Protein AF-A0A259LXJ2-F1 (afdb_monomer)

Solvent-accessible surface area (backbone atoms only — not comparable to full-atom values): 4698 Å² total; per-residue (Å²): 141,70,77,68,55,66,74,67,69,76,78,79,86,74,77,70,59,62,61,58,49,53,50,52,50,52,50,50,50,38,53,51,41,23,51,55,36,25,72,74,66,75,34,69,68,60,8,52,52,54,37,50,44,59,66,50,51,50,53,53,50,48,52,52,50,51,56,53,49,55,56,56,55,57,60,64,68,80,75,118

Structure (mmCIF, N/CA/C/O backbone):
data_AF-A0A259LXJ2-F1
#
_entry.id   AF-A0A259LXJ2-F1
#
loop_
_atom_site.group_PDB
_atom_site.id
_atom_site.type_symbol
_atom_site.label_atom_id
_atom_site.label_alt_id
_atom_site.label_comp_id
_atom_site.label_asym_id
_atom_site.label_entity_id
_atom_site.label_seq_id
_atom_site.pdbx_PDB_ins_code
_atom_site.Cartn_x
_atom_site.Cartn_y
_atom_site.Cartn_z
_atom_site.occupancy
_atom_site.B_iso_or_equiv
_atom_site.auth_seq_id
_atom_site.auth_comp_id
_atom_site.auth_asym_id
_atom_site.auth_atom_id
_atom_site.pdbx_PDB_model_num
ATOM 1 N N . MET A 1 1 ? 24.408 14.423 40.156 1.00 54.56 1 MET A N 1
ATOM 2 C CA . MET A 1 1 ? 23.344 15.127 39.396 1.00 54.56 1 MET A CA 1
ATOM 3 C C . MET A 1 1 ? 23.795 15.724 38.047 1.00 54.56 1 MET A C 1
ATOM 5 O O . MET A 1 1 ? 23.000 16.431 37.447 1.00 54.56 1 MET A O 1
ATOM 9 N N . SER A 1 2 ? 24.998 15.436 37.516 1.00 66.62 2 SER A N 1
ATOM 10 C CA . SER A 1 2 ? 25.489 16.107 36.285 1.00 66.62 2 SER A CA 1
ATOM 11 C C . SER A 1 2 ? 25.835 15.169 35.113 1.00 66.62 2 SER A C 1
ATOM 13 O O . SER A 1 2 ? 25.844 15.592 33.966 1.00 66.62 2 SER A O 1
ATOM 15 N N . THR A 1 3 ? 26.011 13.865 35.345 1.00 60.56 3 THR A N 1
ATOM 16 C CA . THR A 1 3 ? 26.304 12.891 34.272 1.00 60.56 3 THR A CA 1
ATOM 17 C C . THR A 1 3 ? 25.052 12.312 33.597 1.00 60.56 3 THR A C 1
ATOM 19 O O . THR A 1 3 ? 25.130 11.831 32.474 1.00 60.56 3 THR A O 1
ATOM 22 N N . LEU A 1 4 ? 23.875 12.433 34.225 1.00 59.16 4 LEU A N 1
ATOM 23 C CA . LEU A 1 4 ? 22.587 11.995 33.659 1.00 59.16 4 LEU A CA 1
ATOM 24 C C . LEU A 1 4 ? 21.944 13.020 32.703 1.00 59.16 4 LEU A C 1
ATOM 26 O O . LEU A 1 4 ? 21.098 12.648 31.895 1.00 59.16 4 LEU A O 1
ATOM 30 N N . LYS A 1 5 ? 22.352 14.299 32.739 1.00 57.09 5 LYS A N 1
ATOM 31 C CA . LYS A 1 5 ? 21.827 15.322 31.813 1.00 57.09 5 LYS A CA 1
ATOM 32 C C . LYS A 1 5 ? 22.458 15.274 30.417 1.00 57.09 5 LYS A C 1
ATOM 34 O O . LYS A 1 5 ? 21.829 15.742 29.475 1.00 57.09 5 LYS A O 1
ATOM 39 N N . LEU A 1 6 ? 23.634 14.660 30.267 1.00 60.00 6 LEU A N 1
ATOM 40 C CA . LEU A 1 6 ? 24.300 14.477 28.968 1.00 60.00 6 LEU A CA 1
ATOM 41 C C . LEU A 1 6 ? 23.639 13.393 28.106 1.00 60.00 6 LEU A C 1
ATOM 43 O O . LEU A 1 6 ? 23.657 13.491 26.885 1.00 60.00 6 LEU A O 1
ATOM 47 N N . PHE A 1 7 ? 22.991 12.408 28.734 1.00 60.81 7 PHE A N 1
ATOM 48 C CA . PHE A 1 7 ? 22.219 11.392 28.015 1.00 60.81 7 PHE A CA 1
ATOM 49 C C . PHE A 1 7 ? 20.832 11.907 27.599 1.00 60.81 7 PHE A C 1
ATOM 51 O O . PHE A 1 7 ? 20.307 11.530 26.558 1.00 60.81 7 PHE A O 1
ATOM 58 N N . VAL A 1 8 ? 20.255 12.822 28.386 1.00 64.88 8 VAL A N 1
ATOM 59 C CA . VAL A 1 8 ? 18.905 13.356 28.149 1.00 64.88 8 VAL A CA 1
ATOM 60 C C . VAL A 1 8 ? 18.868 14.522 27.152 1.00 64.88 8 VAL A C 1
ATOM 62 O O . VAL A 1 8 ? 17.824 14.767 26.558 1.00 64.88 8 VAL A O 1
ATOM 65 N N . HIS A 1 9 ? 19.980 15.237 26.931 1.00 57.81 9 HIS A N 1
ATOM 66 C CA . HIS A 1 9 ? 19.996 16.428 26.066 1.00 57.81 9 HIS A CA 1
ATOM 67 C C . HIS A 1 9 ? 20.505 16.191 24.631 1.00 57.81 9 HIS A C 1
ATOM 69 O O . HIS A 1 9 ? 20.643 17.144 23.872 1.00 57.81 9 HIS A O 1
ATOM 75 N N . ASN A 1 10 ? 20.736 14.939 24.220 1.00 56.94 10 ASN A N 1
ATOM 76 C CA . ASN A 1 10 ? 21.153 14.590 22.852 1.00 56.94 10 ASN A CA 1
ATOM 77 C C . ASN A 1 10 ? 19.986 14.050 22.001 1.00 56.94 10 ASN A C 1
ATOM 79 O O . ASN A 1 10 ? 20.141 13.089 21.249 1.00 56.94 10 ASN A O 1
ATOM 83 N N . HIS A 1 11 ? 18.788 14.615 22.155 1.00 58.09 11 HIS A N 1
ATOM 84 C CA . HIS A 1 11 ? 17.602 14.124 21.446 1.00 58.09 11 HIS A CA 1
ATOM 85 C C . HIS A 1 11 ? 16.731 15.229 20.849 1.00 58.09 11 HIS A C 1
ATOM 87 O O . HIS A 1 11 ? 15.508 15.143 20.845 1.00 58.09 11 HIS A O 1
ATOM 93 N N . SER A 1 12 ? 17.356 16.264 20.293 1.00 55.66 12 SER A N 1
ATOM 94 C CA . SER A 1 12 ? 16.642 17.221 19.456 1.00 55.66 12 SER A CA 1
ATOM 95 C C . SER A 1 12 ? 17.539 17.670 18.306 1.00 55.66 12 SER A C 1
ATOM 97 O O . SER A 1 12 ? 18.708 17.972 18.523 1.00 55.66 12 SER A O 1
ATOM 99 N N . ILE A 1 13 ? 16.971 17.717 17.098 1.00 56.03 13 ILE A N 1
ATOM 100 C CA . ILE A 1 13 ? 17.550 18.226 15.840 1.00 56.03 13 ILE A CA 1
ATOM 101 C C . ILE A 1 13 ? 18.388 17.224 15.003 1.00 56.03 13 ILE A C 1
ATOM 103 O O . ILE A 1 13 ? 19.472 17.532 14.514 1.00 56.03 13 ILE A O 1
ATOM 107 N N . ARG A 1 14 ? 17.857 16.021 14.730 1.00 58.50 14 ARG A N 1
ATOM 108 C CA . ARG A 1 14 ? 18.132 15.335 13.447 1.00 58.50 14 ARG A CA 1
ATOM 109 C C . ARG A 1 14 ? 17.007 15.748 12.503 1.00 58.50 14 ARG A C 1
ATOM 111 O O . ARG A 1 14 ? 15.894 15.286 12.713 1.00 58.50 14 ARG A O 1
ATOM 118 N N . GLY A 1 15 ? 17.281 16.621 11.527 1.00 60.59 15 GLY A N 1
ATOM 119 C CA . GLY A 1 15 ? 16.293 17.044 10.522 1.00 60.59 15 GLY A CA 1
ATOM 120 C C . GLY A 1 15 ? 15.527 15.838 9.981 1.00 60.59 15 GLY A C 1
ATOM 121 O O . GLY A 1 15 ? 16.134 14.796 9.756 1.00 60.59 15 GLY A O 1
ATOM 122 N N . ASP A 1 16 ? 14.203 15.934 9.891 1.00 62.12 16 ASP A N 1
ATOM 123 C CA . ASP A 1 16 ? 13.295 14.785 9.951 1.00 62.12 16 ASP A CA 1
ATOM 124 C C . ASP A 1 16 ? 13.399 13.840 8.739 1.00 62.12 16 ASP A C 1
ATOM 126 O O . ASP A 1 16 ? 12.528 13.771 7.872 1.00 62.12 16 ASP A O 1
ATOM 130 N N . HIS A 1 17 ? 14.441 13.002 8.718 1.00 65.88 17 HIS A N 1
ATOM 131 C CA . HIS A 1 17 ? 14.592 11.868 7.804 1.00 65.88 17 HIS A CA 1
ATOM 132 C C . HIS A 1 17 ? 13.396 10.902 7.883 1.00 65.88 17 HIS A C 1
ATOM 134 O O . HIS A 1 17 ? 13.291 9.998 7.064 1.00 65.88 17 HIS A O 1
ATOM 140 N N . SER A 1 18 ? 12.515 11.050 8.872 1.00 74.88 18 SER A N 1
ATOM 141 C CA . SER A 1 18 ? 11.308 10.253 9.072 1.00 74.88 18 SER A CA 1
ATOM 142 C C . SER A 1 18 ? 10.335 10.356 7.898 1.00 74.88 18 SER A C 1
ATOM 144 O O . SER A 1 18 ? 9.867 9.326 7.430 1.00 74.88 18 SER A O 1
ATOM 146 N N . LEU A 1 19 ? 10.083 11.554 7.357 1.00 80.81 19 LEU A N 1
ATOM 147 C CA . LEU A 1 19 ? 9.187 11.706 6.201 1.00 80.81 19 LEU A CA 1
ATOM 148 C C . LEU A 1 19 ? 9.790 11.086 4.938 1.00 80.81 19 LEU A C 1
ATOM 150 O O . LEU A 1 19 ? 9.108 10.361 4.220 1.00 80.81 19 LEU A O 1
ATOM 154 N N . LEU A 1 20 ? 11.088 11.301 4.711 1.00 84.12 20 LEU A N 1
ATOM 155 C CA . LEU A 1 20 ? 11.834 10.669 3.618 1.00 84.12 20 LEU A CA 1
ATOM 156 C C . LEU A 1 20 ? 11.857 9.140 3.747 1.00 84.12 20 LEU A C 1
ATOM 158 O O . LEU A 1 20 ? 11.719 8.444 2.744 1.00 84.12 20 LEU A O 1
ATOM 162 N N . LYS A 1 21 ? 11.983 8.609 4.970 1.00 80.88 21 LYS A N 1
ATOM 163 C CA . LYS A 1 21 ? 11.896 7.170 5.261 1.00 80.88 21 LYS A CA 1
ATOM 164 C C . LYS A 1 21 ? 10.506 6.613 4.970 1.00 80.88 21 LYS A C 1
ATOM 166 O O . LYS A 1 21 ? 10.398 5.569 4.338 1.00 80.88 21 LYS A O 1
ATOM 171 N N . THR A 1 22 ? 9.452 7.309 5.384 1.00 86.19 22 THR A N 1
ATOM 172 C CA . THR A 1 22 ? 8.073 6.902 5.088 1.00 86.19 22 THR A CA 1
ATOM 173 C C . THR A 1 22 ? 7.803 6.935 3.585 1.00 86.19 22 THR A C 1
ATOM 175 O O . THR A 1 22 ? 7.232 5.993 3.042 1.00 86.19 22 THR A O 1
ATOM 178 N N . LEU A 1 23 ? 8.271 7.975 2.890 1.00 88.19 23 LEU A N 1
ATOM 179 C CA . LEU A 1 23 ? 8.091 8.118 1.448 1.00 88.19 23 LEU A CA 1
ATOM 180 C C . LEU A 1 23 ? 8.859 7.048 0.663 1.00 88.19 23 LEU A C 1
ATOM 182 O O . LEU A 1 23 ? 8.285 6.414 -0.218 1.00 88.19 23 LEU A O 1
ATOM 186 N N . THR A 1 24 ? 10.134 6.808 0.989 1.00 87.56 24 THR A N 1
ATOM 187 C CA . THR A 1 24 ? 10.934 5.776 0.304 1.00 87.56 24 THR A CA 1
ATOM 188 C C . THR A 1 24 ? 10.392 4.370 0.572 1.00 87.56 24 THR A C 1
ATOM 190 O O . THR A 1 24 ? 10.372 3.532 -0.330 1.00 87.56 24 THR A O 1
ATOM 193 N N . PHE A 1 25 ? 9.862 4.122 1.774 1.00 88.12 25 PHE A N 1
ATOM 194 C CA . PHE A 1 25 ? 9.183 2.872 2.105 1.00 88.12 25 PHE A CA 1
ATOM 195 C C . PHE A 1 25 ? 7.924 2.668 1.248 1.00 88.12 25 PHE A C 1
ATOM 197 O O . PHE A 1 25 ? 7.776 1.617 0.625 1.00 88.12 25 PHE A O 1
ATOM 204 N N . ALA A 1 26 ? 7.065 3.688 1.141 1.00 87.44 26 ALA A N 1
ATOM 205 C CA . ALA A 1 26 ? 5.863 3.636 0.308 1.00 87.44 26 ALA A CA 1
ATOM 206 C C . ALA A 1 26 ? 6.193 3.435 -1.183 1.00 87.44 26 ALA A C 1
ATOM 208 O O . ALA A 1 26 ? 5.590 2.589 -1.841 1.00 87.44 26 ALA A O 1
ATOM 209 N N . MET A 1 27 ? 7.191 4.159 -1.699 1.00 90.38 27 MET A N 1
ATOM 210 C CA . MET A 1 27 ? 7.660 4.034 -3.085 1.00 90.38 27 MET A CA 1
ATOM 211 C C . MET A 1 27 ? 8.196 2.632 -3.384 1.00 90.38 27 MET A C 1
ATOM 213 O O . MET A 1 27 ? 7.854 2.049 -4.409 1.00 90.38 27 MET A O 1
ATOM 217 N N . THR A 1 28 ? 9.003 2.071 -2.479 1.00 90.25 28 THR A N 1
ATOM 218 C CA . THR A 1 28 ? 9.565 0.724 -2.644 1.00 90.25 28 THR A CA 1
ATOM 219 C C . THR A 1 28 ? 8.463 -0.335 -2.647 1.00 90.25 28 THR A C 1
ATOM 221 O O . THR A 1 28 ? 8.469 -1.210 -3.509 1.00 90.25 28 THR A O 1
ATOM 224 N N . HIS A 1 29 ? 7.489 -0.241 -1.734 1.00 88.31 29 HIS A N 1
ATOM 225 C CA . HIS A 1 29 ? 6.348 -1.160 -1.699 1.00 88.31 29 HIS A CA 1
ATOM 226 C C . HIS A 1 29 ? 5.528 -1.091 -2.992 1.00 88.31 29 HIS A C 1
ATOM 228 O O . HIS A 1 29 ? 5.290 -2.124 -3.615 1.00 88.31 29 HIS A O 1
ATOM 234 N N . PHE A 1 30 ? 5.170 0.119 -3.438 1.00 88.75 30 PHE A N 1
ATOM 235 C CA . PHE A 1 30 ? 4.433 0.310 -4.687 1.00 88.75 30 PHE A CA 1
ATOM 236 C C . PHE A 1 30 ? 5.194 -0.264 -5.884 1.00 88.75 30 PHE A C 1
ATOM 238 O O . PHE A 1 30 ? 4.616 -0.988 -6.687 1.00 88.75 30 PHE A O 1
ATOM 245 N N . PHE A 1 31 ? 6.500 -0.000 -5.981 1.00 91.62 31 PHE A N 1
ATOM 246 C CA . PHE A 1 31 ? 7.328 -0.487 -7.080 1.00 91.62 31 PHE A CA 1
ATOM 247 C C . PHE A 1 31 ? 7.409 -2.017 -7.123 1.00 91.62 31 PHE A C 1
ATOM 249 O O . PHE A 1 31 ? 7.264 -2.607 -8.193 1.00 91.62 31 PHE A O 1
ATOM 256 N N . VAL A 1 32 ? 7.607 -2.672 -5.974 1.00 91.12 32 VAL A N 1
ATOM 257 C CA . VAL A 1 32 ? 7.659 -4.140 -5.891 1.00 91.12 32 VAL A CA 1
ATOM 258 C C . VAL A 1 32 ? 6.296 -4.750 -6.213 1.00 91.12 32 VAL A C 1
ATOM 260 O O . VAL A 1 32 ? 6.225 -5.640 -7.059 1.00 91.12 32 VAL A O 1
ATOM 263 N N . ALA A 1 33 ? 5.217 -4.252 -5.602 1.00 89.19 33 ALA A N 1
ATOM 264 C CA . ALA A 1 33 ? 3.864 -4.754 -5.835 1.00 89.19 33 ALA A CA 1
ATOM 265 C C . ALA A 1 33 ? 3.438 -4.580 -7.301 1.00 89.19 33 ALA A C 1
ATOM 267 O O . ALA A 1 33 ? 2.950 -5.527 -7.916 1.00 89.19 33 ALA A O 1
ATOM 268 N N . PHE A 1 34 ? 3.708 -3.409 -7.888 1.00 88.62 34 PHE A N 1
ATOM 269 C CA . PHE A 1 34 ? 3.472 -3.145 -9.304 1.00 88.62 34 PHE A CA 1
ATOM 270 C C . PHE A 1 34 ? 4.293 -4.076 -10.195 1.00 88.62 34 PHE A C 1
ATOM 272 O O . PHE A 1 34 ? 3.741 -4.668 -11.114 1.00 88.62 34 PHE A O 1
ATOM 279 N N . SER A 1 35 ? 5.592 -4.240 -9.923 1.00 89.25 35 SER A N 1
ATOM 280 C CA . SER A 1 35 ? 6.471 -5.084 -10.742 1.00 89.25 35 SER A CA 1
ATOM 281 C C . SER A 1 35 ? 6.025 -6.543 -10.724 1.00 89.25 35 SER A C 1
ATOM 283 O O . SER A 1 35 ? 5.930 -7.166 -11.776 1.00 89.25 35 SER A O 1
ATOM 285 N N . VAL A 1 36 ? 5.702 -7.086 -9.546 1.00 90.50 36 VAL A N 1
ATOM 286 C CA . VAL A 1 36 ? 5.194 -8.459 -9.409 1.00 90.50 36 VAL A CA 1
ATOM 287 C C . VAL A 1 36 ? 3.856 -8.608 -10.126 1.00 90.50 36 VAL A C 1
ATOM 289 O O . VAL A 1 36 ? 3.684 -9.542 -10.905 1.00 90.50 36 VAL A O 1
ATOM 292 N N . ALA A 1 37 ? 2.922 -7.680 -9.918 1.00 89.12 37 ALA A N 1
ATOM 293 C CA . ALA A 1 37 ? 1.618 -7.747 -10.560 1.00 89.12 37 ALA A CA 1
ATOM 294 C C . ALA A 1 37 ? 1.735 -7.617 -12.088 1.00 89.12 37 ALA A C 1
ATOM 296 O O . ALA A 1 37 ? 1.175 -8.440 -12.806 1.00 89.12 37 ALA A O 1
ATOM 297 N N . TYR A 1 38 ? 2.528 -6.671 -12.595 1.00 88.44 38 TYR A N 1
ATOM 298 C CA . TYR A 1 38 ? 2.792 -6.501 -14.024 1.00 88.44 38 TYR A CA 1
ATOM 299 C C . TYR A 1 38 ? 3.442 -7.743 -14.642 1.00 88.44 38 TYR A C 1
ATOM 301 O O . TYR A 1 38 ? 3.022 -8.167 -15.712 1.00 88.44 38 TYR A O 1
ATOM 309 N N . LEU A 1 39 ? 4.403 -8.380 -13.965 1.00 90.12 39 LEU A N 1
ATOM 310 C CA . LEU A 1 39 ? 4.996 -9.634 -14.442 1.00 90.12 39 LEU A CA 1
ATOM 311 C C . LEU A 1 39 ? 3.971 -10.773 -14.538 1.00 90.12 39 LEU A C 1
ATOM 313 O O . LEU A 1 39 ? 4.079 -11.610 -15.430 1.00 90.12 3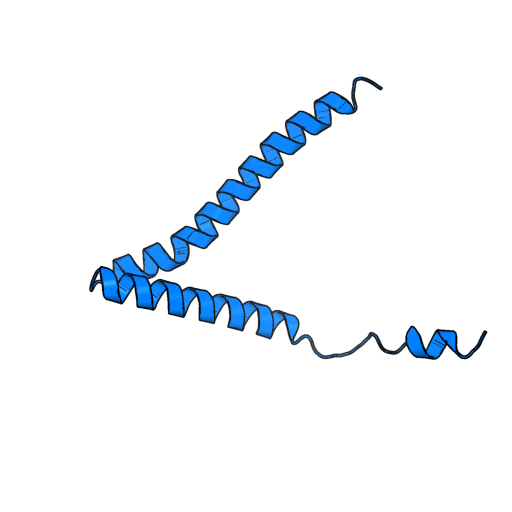9 LEU A O 1
ATOM 317 N N . LEU A 1 40 ? 2.985 -10.808 -13.640 1.00 88.25 40 LEU A N 1
ATOM 318 C CA . LEU A 1 40 ? 1.949 -11.844 -13.624 1.00 88.25 40 LEU A CA 1
ATOM 319 C C . LEU A 1 40 ? 0.791 -11.566 -14.591 1.00 88.25 40 LEU A C 1
ATOM 321 O O . LEU A 1 40 ? 0.238 -12.507 -15.152 1.00 88.25 40 LEU A O 1
ATOM 325 N N . THR A 1 41 ? 0.404 -10.299 -14.775 1.00 86.88 41 THR A N 1
ATOM 326 C CA . THR A 1 41 ? -0.757 -9.923 -15.607 1.00 86.88 41 THR A CA 1
ATOM 327 C C . THR A 1 41 ? -0.398 -9.413 -16.997 1.00 86.88 41 THR A C 1
ATOM 329 O O . THR A 1 41 ? -1.231 -9.489 -17.894 1.00 86.88 41 THR A O 1
ATOM 332 N N . GLY A 1 42 ? 0.804 -8.870 -17.192 1.00 85.88 42 GLY A N 1
ATOM 333 C CA . GLY A 1 42 ? 1.203 -8.180 -18.422 1.00 85.88 42 GLY A CA 1
ATOM 334 C C . GLY A 1 42 ? 0.495 -6.838 -18.654 1.00 85.88 42 GLY A C 1
ATOM 335 O O . GLY A 1 42 ? 0.717 -6.212 -19.687 1.00 85.88 42 GLY A O 1
ATOM 336 N N . ASP A 1 43 ? -0.344 -6.386 -17.714 1.00 83.56 43 ASP A N 1
ATOM 337 C CA . ASP A 1 43 ? -1.148 -5.167 -17.823 1.00 83.56 43 ASP A CA 1
ATOM 338 C C . ASP A 1 43 ? -0.769 -4.160 -16.726 1.00 83.56 43 ASP A C 1
ATOM 340 O O . ASP A 1 43 ? -0.849 -4.433 -15.524 1.00 83.56 43 ASP A O 1
ATOM 344 N N . VAL A 1 44 ? -0.365 -2.965 -17.160 1.00 84.88 44 VAL A N 1
ATOM 345 C CA . VAL A 1 44 ? 0.019 -1.838 -16.299 1.00 84.88 44 VAL A CA 1
ATOM 346 C C . VAL A 1 44 ? -1.161 -1.343 -15.459 1.00 84.88 44 VAL A C 1
ATOM 348 O O . VAL A 1 44 ? -0.976 -0.954 -14.303 1.00 84.88 44 VAL A O 1
ATOM 351 N N . LEU A 1 45 ? -2.379 -1.361 -16.004 1.00 85.12 45 LEU A N 1
ATOM 352 C CA . LEU A 1 45 ? -3.568 -0.871 -15.315 1.00 85.12 45 LEU A CA 1
ATOM 353 C C . LEU A 1 45 ? -3.911 -1.778 -14.130 1.00 85.12 45 LEU A C 1
ATOM 355 O O . LEU A 1 45 ? -4.085 -1.301 -13.007 1.00 85.12 45 LEU A O 1
ATOM 359 N N . ILE A 1 46 ? -3.936 -3.090 -14.371 1.00 85.31 46 ILE A N 1
ATOM 360 C CA . ILE A 1 46 ? -4.226 -4.086 -13.336 1.00 85.31 46 ILE A CA 1
ATOM 361 C C . ILE A 1 46 ? -3.106 -4.107 -12.290 1.00 85.31 46 ILE A C 1
ATOM 363 O O . ILE A 1 46 ? -3.394 -4.114 -11.092 1.00 85.31 46 ILE A O 1
ATOM 367 N N . GLY A 1 47 ? -1.841 -4.021 -12.714 1.00 85.44 47 GLY A N 1
ATOM 368 C CA . GLY A 1 47 ? -0.706 -3.974 -11.792 1.00 85.44 47 GLY A CA 1
ATOM 369 C C . GLY A 1 47 ? -0.747 -2.780 -10.835 1.00 85.44 47 GLY A C 1
ATOM 370 O O . GLY A 1 47 ? -0.491 -2.929 -9.640 1.00 85.44 47 GLY A O 1
ATOM 371 N N . SER A 1 48 ? -1.145 -1.607 -11.334 1.00 84.88 48 SER A N 1
ATOM 372 C CA . SER A 1 48 ? -1.279 -0.389 -10.522 1.00 84.88 48 SER A CA 1
ATOM 373 C C . SER A 1 48 ? -2.438 -0.482 -9.525 1.00 84.88 48 SER A C 1
ATOM 375 O O . SER A 1 48 ? -2.293 -0.096 -8.366 1.00 84.88 48 SER A O 1
ATOM 377 N N . LEU A 1 49 ? -3.577 -1.034 -9.959 1.00 87.50 49 LEU A N 1
ATOM 378 C CA . LEU A 1 49 ? -4.738 -1.287 -9.102 1.00 87.50 49 LEU A CA 1
ATOM 379 C C . LEU A 1 49 ? -4.388 -2.239 -7.954 1.00 87.50 49 LEU A C 1
ATOM 381 O O . LEU A 1 49 ? -4.673 -1.936 -6.797 1.00 87.50 49 LEU A O 1
ATOM 385 N N . ILE A 1 50 ? -3.723 -3.357 -8.25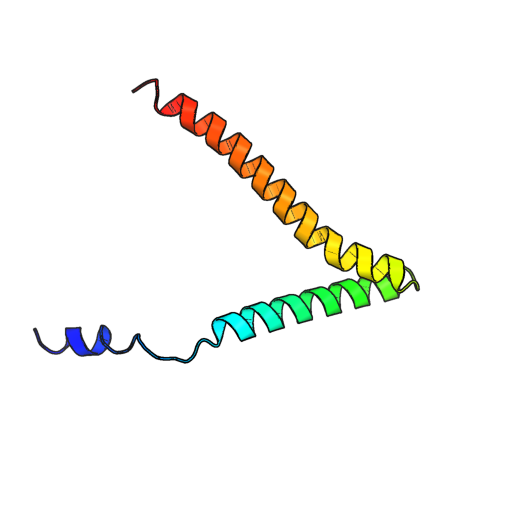6 1.00 87.00 50 ILE A N 1
ATOM 386 C CA . ILE A 1 50 ? -3.314 -4.345 -7.249 1.00 87.00 50 ILE A CA 1
ATOM 387 C C . ILE A 1 50 ? -2.342 -3.726 -6.237 1.00 87.00 50 ILE A C 1
ATOM 389 O O . ILE A 1 50 ? -2.527 -3.909 -5.034 1.00 87.00 50 ILE A O 1
ATOM 393 N N . ALA A 1 51 ? -1.367 -2.935 -6.696 1.00 86.50 51 ALA A N 1
ATOM 394 C CA . ALA A 1 51 ? -0.394 -2.275 -5.824 1.00 86.50 51 ALA A CA 1
ATOM 395 C C . ALA A 1 51 ? -1.029 -1.309 -4.800 1.00 86.50 51 ALA A C 1
ATOM 397 O O . ALA A 1 51 ? -0.443 -1.052 -3.751 1.00 86.50 51 ALA A O 1
ATOM 398 N N . MET A 1 52 ? -2.227 -0.780 -5.072 1.00 84.94 52 MET A N 1
ATOM 399 C CA . MET A 1 52 ? -2.971 0.079 -4.139 1.00 84.94 52 MET A CA 1
ATOM 400 C C . MET A 1 52 ? -3.981 -0.684 -3.272 1.00 84.94 52 MET A C 1
ATOM 402 O O . MET A 1 52 ? -4.374 -0.202 -2.208 1.00 84.94 52 MET A O 1
ATOM 406 N N . VAL A 1 53 ? -4.419 -1.863 -3.713 1.00 86.06 53 VAL A N 1
ATOM 407 C CA . VAL A 1 53 ? -5.468 -2.646 -3.050 1.00 86.06 53 VAL A CA 1
ATOM 408 C C . VAL A 1 53 ? -5.017 -3.169 -1.688 1.00 86.06 53 VAL A C 1
ATOM 410 O O . VAL A 1 53 ? -5.775 -3.058 -0.726 1.00 86.06 53 VAL A O 1
ATOM 413 N N . GLU A 1 54 ? -3.795 -3.691 -1.573 1.00 81.69 54 GLU A N 1
ATOM 414 C CA . GLU A 1 54 ? -3.274 -4.238 -0.312 1.00 81.69 54 GLU A CA 1
ATOM 415 C C . GLU A 1 54 ? -3.289 -3.208 0.841 1.00 81.69 54 GLU A C 1
ATOM 417 O O . GLU A 1 54 ? -3.941 -3.470 1.861 1.00 81.69 54 GLU A O 1
ATOM 422 N N . PRO A 1 55 ? -2.682 -2.007 0.709 1.00 83.44 55 PRO A N 1
ATOM 423 C CA . PRO A 1 55 ? -2.724 -1.004 1.774 1.00 83.44 55 PRO A CA 1
ATOM 424 C C . PRO A 1 55 ? -4.135 -0.447 2.033 1.00 83.44 55 PRO A C 1
ATOM 426 O O . PRO A 1 55 ? -4.462 -0.108 3.177 1.00 83.44 55 PRO A O 1
ATOM 429 N N . ALA A 1 56 ? -5.001 -0.388 1.014 1.00 85.38 56 ALA A N 1
ATOM 430 C CA . ALA A 1 56 ? -6.386 0.055 1.175 1.00 85.38 56 ALA A CA 1
ATOM 431 C C . ALA A 1 56 ? -7.209 -0.943 2.002 1.00 85.38 56 ALA A C 1
ATOM 433 O O . ALA A 1 56 ? -7.860 -0.554 2.975 1.00 85.38 56 ALA A O 1
ATOM 434 N N . ILE A 1 57 ? -7.134 -2.235 1.667 1.00 88.62 57 ILE A N 1
ATOM 435 C CA . ILE A 1 57 ? -7.813 -3.295 2.418 1.00 88.62 57 ILE A CA 1
ATOM 436 C C . ILE A 1 57 ? 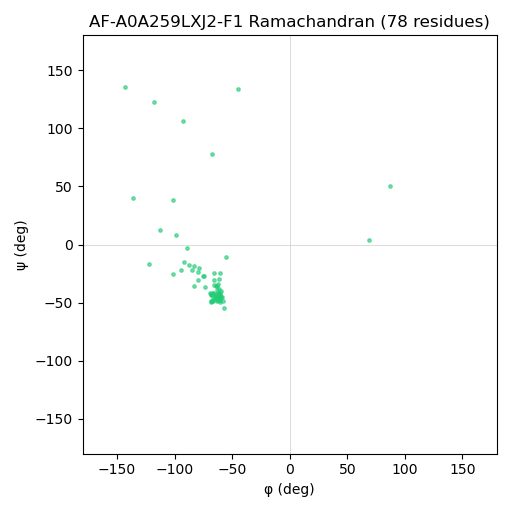-7.279 -3.350 3.846 1.00 88.62 57 ILE A C 1
ATOM 438 O O . ILE A 1 57 ? -8.078 -3.456 4.772 1.00 88.62 57 ILE A O 1
ATOM 442 N N . ASN A 1 58 ? -5.965 -3.220 4.047 1.00 88.44 58 ASN A N 1
ATOM 443 C CA . ASN A 1 58 ? -5.379 -3.234 5.385 1.00 88.44 58 ASN A CA 1
ATOM 444 C C . ASN A 1 58 ? -5.915 -2.082 6.255 1.00 88.44 58 ASN A C 1
ATOM 446 O O . ASN A 1 58 ? -6.328 -2.298 7.393 1.00 88.44 58 ASN A O 1
ATOM 450 N N . THR A 1 59 ? -6.019 -0.872 5.695 1.00 87.69 59 THR A N 1
ATOM 451 C CA . THR A 1 59 ? -6.612 0.283 6.392 1.00 87.69 59 THR A CA 1
ATOM 452 C C . THR A 1 59 ? -8.079 0.041 6.756 1.00 87.69 59 THR A C 1
ATOM 454 O O . THR A 1 59 ? -8.498 0.300 7.886 1.00 87.69 59 THR A O 1
ATOM 457 N N . VAL A 1 60 ? -8.870 -0.492 5.819 1.00 89.50 60 VAL A N 1
ATOM 458 C CA . VAL A 1 60 ? -10.292 -0.795 6.043 1.00 89.50 60 VAL A CA 1
ATOM 459 C C . VAL A 1 60 ? -10.458 -1.892 7.096 1.00 89.50 60 VAL A C 1
ATOM 461 O O . VAL A 1 60 ? -11.261 -1.746 8.019 1.00 89.50 60 VAL A O 1
ATOM 464 N N . ALA A 1 61 ? -9.678 -2.967 7.001 1.00 91.06 61 ALA A N 1
ATOM 465 C CA . ALA A 1 61 ? -9.687 -4.064 7.957 1.00 91.06 61 ALA A CA 1
ATOM 466 C C . ALA A 1 61 ? -9.317 -3.575 9.361 1.00 91.06 61 ALA A C 1
ATOM 468 O O . ALA A 1 61 ? -10.011 -3.909 10.321 1.00 91.06 61 ALA A O 1
ATOM 469 N N . TYR A 1 62 ? -8.290 -2.727 9.475 1.00 89.25 62 TYR A N 1
ATOM 470 C CA . TYR A 1 62 ? -7.887 -2.135 10.746 1.00 89.25 62 TYR A CA 1
ATOM 471 C C . TYR A 1 62 ? -8.996 -1.266 11.350 1.00 89.25 62 TYR A C 1
ATOM 473 O O . TYR A 1 62 ? -9.314 -1.411 12.529 1.00 89.25 62 TYR A O 1
ATOM 481 N N . PHE A 1 63 ? -9.665 -0.442 10.540 1.00 89.88 63 PHE A N 1
ATOM 482 C CA . PHE A 1 63 ? -10.793 0.372 10.995 1.00 89.88 63 PHE A CA 1
ATOM 483 C C . PHE A 1 63 ? -11.947 -0.478 11.548 1.00 89.88 63 PHE A C 1
ATOM 485 O O . PHE A 1 63 ? -12.501 -0.183 12.612 1.00 89.88 63 PHE A O 1
ATOM 492 N N . PHE A 1 64 ? -12.320 -1.559 10.855 1.00 90.88 64 PHE A N 1
ATOM 493 C CA . PHE A 1 64 ? -13.341 -2.477 11.361 1.00 90.88 64 PHE A CA 1
ATOM 494 C C . PHE A 1 64 ? -12.875 -3.218 12.616 1.00 90.88 64 PHE A C 1
ATOM 496 O O . PHE A 1 64 ? -13.652 -3.327 13.565 1.00 90.88 64 PHE A O 1
ATOM 503 N N . HIS A 1 65 ? -11.624 -3.679 12.651 1.00 89.50 65 HIS A N 1
ATOM 504 C CA . HIS A 1 65 ? -11.034 -4.343 13.811 1.00 89.50 65 HIS A CA 1
ATOM 505 C C . HIS A 1 65 ? -11.085 -3.443 15.053 1.00 89.50 65 HIS A C 1
ATOM 507 O O . HIS A 1 65 ? -11.595 -3.853 16.096 1.00 89.50 65 HIS A O 1
ATOM 513 N N . GLU A 1 66 ? -10.662 -2.184 14.927 1.00 87.62 66 GLU A N 1
ATOM 514 C CA . GLU A 1 66 ? -10.714 -1.195 16.003 1.00 87.62 66 GLU A CA 1
ATOM 515 C C . GLU A 1 66 ? -12.154 -0.915 16.447 1.00 87.62 66 GLU A C 1
ATOM 517 O O . GLU A 1 66 ? -12.459 -0.922 17.640 1.00 87.62 66 GLU A O 1
ATOM 522 N N . LYS A 1 67 ? -13.085 -0.752 15.502 1.00 84.31 67 LYS A N 1
ATOM 523 C CA . LYS A 1 67 ? -14.502 -0.511 15.804 1.00 84.31 67 LYS A CA 1
ATOM 524 C C . LYS A 1 67 ? -15.155 -1.678 16.543 1.00 84.31 67 LYS A C 1
ATOM 526 O O . LYS A 1 67 ? -15.987 -1.455 17.426 1.00 84.31 67 LYS A O 1
ATOM 531 N N . ILE A 1 68 ? -14.816 -2.912 16.177 1.00 87.75 68 ILE A N 1
ATOM 532 C CA . ILE A 1 68 ? -15.301 -4.123 16.844 1.00 87.75 68 ILE A CA 1
ATOM 533 C C . ILE A 1 68 ? -14.705 -4.196 18.251 1.00 87.75 68 ILE A C 1
ATOM 535 O 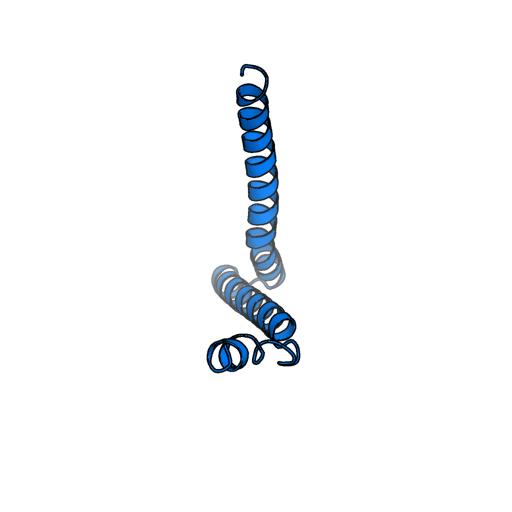O . ILE A 1 68 ? -15.451 -4.312 19.224 1.00 87.75 68 ILE A O 1
ATOM 539 N N . TRP A 1 69 ? -13.391 -4.031 18.383 1.00 84.81 69 TRP A N 1
ATOM 540 C CA . TRP A 1 69 ? -12.691 -4.085 19.665 1.00 84.81 69 TRP A CA 1
ATOM 541 C C . TRP A 1 69 ? -13.164 -2.996 20.640 1.00 84.81 69 TRP A C 1
ATOM 543 O O . TRP A 1 69 ? -13.465 -3.284 21.797 1.00 84.81 69 TRP A O 1
ATOM 553 N N . ALA A 1 70 ? -13.368 -1.766 20.163 1.00 80.25 70 ALA A N 1
ATOM 554 C CA . ALA A 1 70 ? -13.910 -0.662 20.954 1.00 80.25 70 ALA A CA 1
ATOM 555 C C . ALA A 1 70 ? -15.329 -0.940 21.485 1.00 80.25 70 ALA A C 1
ATOM 557 O O . ALA A 1 70 ? -15.711 -0.434 22.543 1.00 80.25 70 ALA A O 1
ATOM 558 N N . ARG A 1 71 ? -16.138 -1.740 20.776 1.00 75.50 71 ARG A N 1
ATOM 559 C CA . ARG A 1 71 ? -17.460 -2.176 21.260 1.00 75.50 71 ARG A CA 1
ATOM 560 C C . ARG A 1 71 ? -17.351 -3.232 22.355 1.00 75.50 71 ARG A C 1
ATOM 562 O O . ARG A 1 71 ? -18.156 -3.200 23.281 1.00 75.50 71 ARG A O 1
ATOM 569 N N . TYR A 1 72 ? -16.374 -4.132 22.269 1.00 74.50 72 TYR A N 1
ATOM 570 C CA . TYR A 1 72 ? -16.108 -5.106 23.329 1.00 74.50 72 TYR A CA 1
ATOM 571 C C . TYR A 1 72 ? -15.557 -4.432 24.592 1.00 74.50 72 TYR A C 1
ATOM 573 O O . TYR A 1 72 ? -16.071 -4.692 25.677 1.00 74.50 72 TYR A O 1
ATO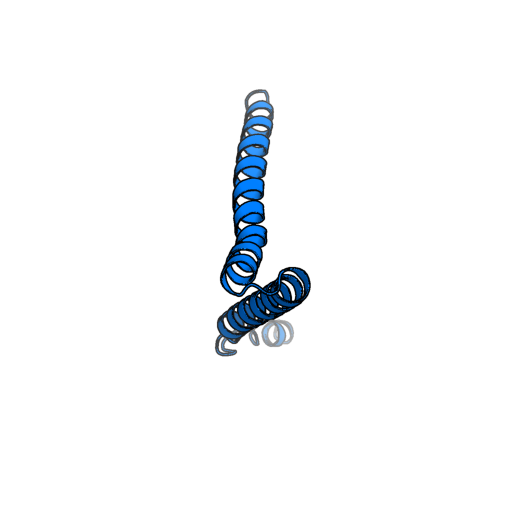M 581 N N . GLN A 1 73 ? -14.624 -3.483 24.460 1.00 70.75 73 GLN A N 1
ATOM 582 C CA . GLN A 1 73 ? -14.069 -2.741 25.602 1.00 70.75 73 GLN A CA 1
ATOM 583 C C . GLN A 1 73 ? -15.107 -1.895 26.356 1.00 70.75 73 GLN A C 1
ATOM 585 O O . GLN A 1 73 ? -15.053 -1.792 27.581 1.00 70.75 73 GLN A O 1
ATOM 590 N N . ARG A 1 74 ? -16.091 -1.310 25.657 1.00 61.75 74 ARG A N 1
ATOM 591 C CA . ARG A 1 74 ? -17.171 -0.548 26.314 1.00 61.75 74 ARG A CA 1
ATOM 592 C C . ARG A 1 74 ? -18.084 -1.406 27.187 1.00 61.75 74 ARG A C 1
ATOM 594 O O . ARG A 1 74 ? -18.702 -0.877 28.102 1.00 61.75 74 ARG A O 1
ATOM 601 N N . LYS A 1 75 ? -18.191 -2.712 26.924 1.00 58.03 75 LYS A N 1
ATOM 602 C CA . LYS A 1 75 ? -18.993 -3.616 27.764 1.00 58.03 75 LYS A CA 1
ATOM 603 C C . LYS A 1 75 ? -18.297 -3.953 29.083 1.00 58.03 75 LYS A C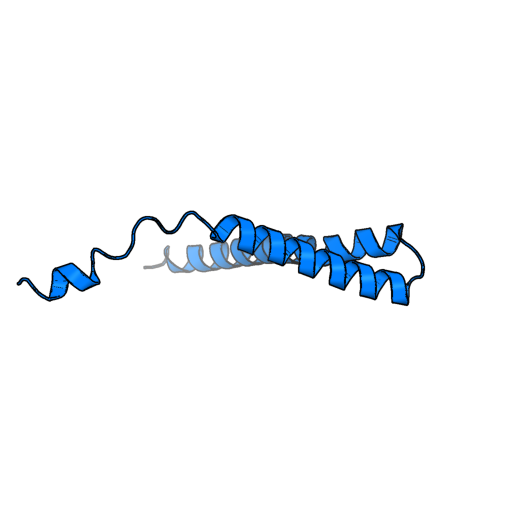 1
ATOM 605 O O . LYS A 1 75 ? -18.978 -4.211 30.065 1.00 58.03 75 LYS A O 1
ATOM 610 N N . THR A 1 76 ? -16.966 -3.911 29.121 1.00 57.25 76 THR A N 1
ATOM 611 C CA . THR A 1 76 ? -16.177 -4.204 30.327 1.00 57.25 76 THR A CA 1
ATOM 612 C C . THR A 1 76 ? -16.106 -3.049 31.330 1.00 57.25 76 THR A C 1
ATOM 614 O O . THR A 1 76 ? -15.921 -3.311 32.509 1.00 57.25 76 THR A O 1
ATOM 617 N N . THR A 1 77 ? -16.293 -1.789 30.917 1.00 57.25 77 THR A N 1
ATOM 618 C CA . T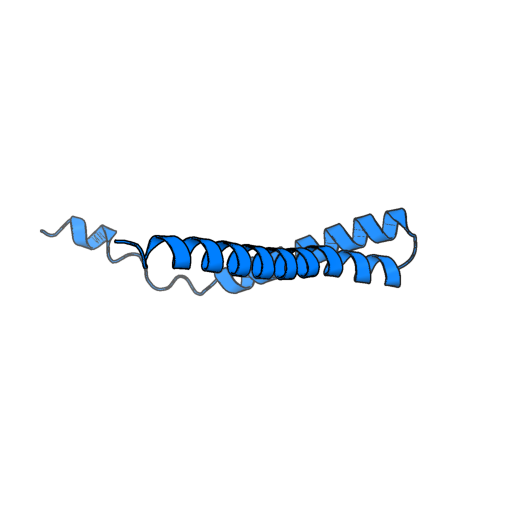HR A 1 77 ? -16.196 -0.619 31.819 1.00 57.25 77 THR A CA 1
ATOM 619 C C . THR A 1 77 ? -17.512 -0.183 32.467 1.00 57.25 77 THR A C 1
ATOM 621 O O . THR A 1 77 ? -17.473 0.565 33.432 1.00 57.25 77 THR A O 1
ATOM 624 N N . VAL A 1 78 ? -18.671 -0.641 31.983 1.00 58.22 78 VAL A N 1
ATOM 625 C CA . VAL A 1 78 ? -19.991 -0.304 32.571 1.00 58.22 78 VAL A CA 1
ATOM 626 C C . VAL A 1 78 ? -20.407 -1.302 33.671 1.00 58.22 78 VAL A C 1
ATOM 628 O O . VAL A 1 78 ? -21.443 -1.136 34.303 1.00 58.22 78 VAL A O 1
ATOM 631 N N . SER A 1 79 ? -19.600 -2.340 33.918 1.00 51.16 79 SER A N 1
ATOM 632 C CA . SER A 1 79 ? -19.877 -3.402 34.899 1.00 51.16 79 SER A CA 1
ATOM 633 C C . SER A 1 79 ? -18.922 -3.411 36.109 1.00 51.16 79 SER A C 1
ATOM 635 O O . SER A 1 79 ? -18.909 -4.403 36.839 1.00 51.16 79 SER A O 1
ATOM 637 N N . ALA A 1 80 ? -18.121 -2.361 36.311 1.00 47.47 80 ALA A N 1
ATOM 638 C CA . ALA A 1 80 ? -17.239 -2.193 37.473 1.00 47.47 80 ALA A CA 1
ATOM 639 C C . ALA A 1 80 ? -17.711 -1.007 38.319 1.00 47.47 80 ALA A C 1
ATOM 641 O O . ALA A 1 80 ? -17.668 -1.132 39.561 1.00 47.47 80 ALA A O 1
#

Secondary structure (DSSP, 8-st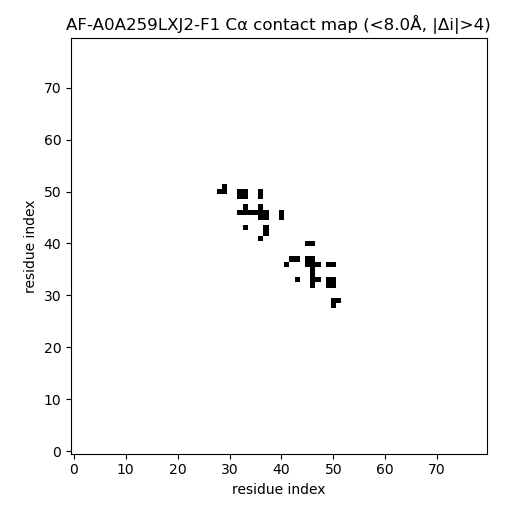ate):
--SSHHHHSS-S----HHHHHHHHHHHHHHHHHHHHHHHHHS-HHHHHHHHHHHHHHHHHHHHHHHHHHHHHHHHHHTT-

Sequence (80 aa):
MSTLKLFVHNHSIRGDHSLLKTLTFAMTHFFVAFSVAYLLTGDVLIGSLIAMVEPAINTVAYFFHEKIWARYQRKTTVSA

Radius of gyration: 22.01 Å; Cα contacts (8 Å, |Δi|>4): 25; chains: 1; bounding box: 46×30×58 Å

Foldseek 3Di:
DPPVVVVVPPPDDPPCCVVVVVVVVLVVLLVVQLVVQCVVPVDNVRSNVRSPVVVVVVVVVVVVVVVVVVVVVVVVVVVD

Nearest PDB structures (foldseek):
  7pqd-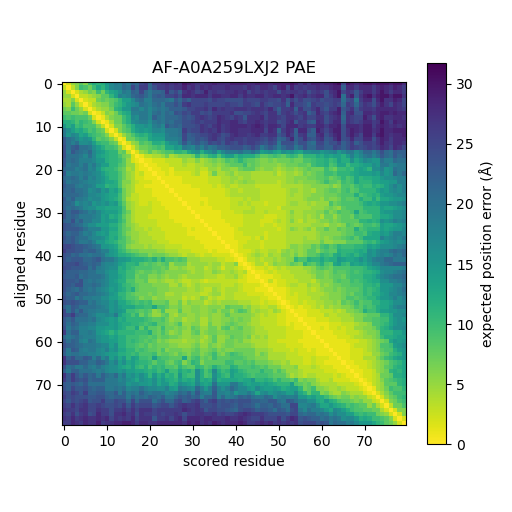assembly1_UU  TM=7.836E-01  e=4.101E+00  Cereibacter sphaeroides 2.4.1

Mean predicted aligned error: 12.5 Å

pLDDT: mean 77.92, std 13.35, range [47.47, 91.62]